Protein AF-A0A7J9X0V2-F1 (afdb_monomer_lite)

Foldseek 3Di:
DPDQDPLSVQVVVVVVVDQWARPDPLLQVVCCVVVVDGDDRVVSGVVQQVVQVVVVHTSVVVNVVSCCVSVPHDDDD

Structure (mmCIF, N/CA/C/O backbone):
data_AF-A0A7J9X0V2-F1
#
_entry.id   AF-A0A7J9X0V2-F1
#
loop_
_atom_site.group_PDB
_atom_site.id
_atom_site.type_symbol
_atom_site.label_atom_id
_atom_site.label_alt_id
_atom_site.label_comp_id
_atom_site.label_asym_id
_atom_site.label_entity_id
_atom_site.label_seq_id
_atom_site.pdbx_PDB_ins_code
_atom_site.Cartn_x
_atom_site.Cartn_y
_atom_site.Cartn_z
_atom_site.occupancy
_atom_site.B_iso_or_equiv
_atom_site.auth_seq_id
_atom_site.auth_comp_id
_atom_site.auth_asym_id
_atom_site.auth_atom_id
_atom_site.pdbx_PDB_model_num
ATOM 1 N N . MET A 1 1 ? 15.676 5.867 -22.296 1.00 42.56 1 MET A N 1
ATOM 2 C CA . MET A 1 1 ? 14.332 5.880 -21.677 1.00 42.56 1 MET A CA 1
ATOM 3 C C . MET A 1 1 ? 14.512 5.751 -20.174 1.00 42.56 1 MET A C 1
ATOM 5 O O . MET A 1 1 ? 15.158 4.802 -19.755 1.00 42.56 1 MET A O 1
ATOM 9 N N . LYS A 1 2 ? 14.030 6.710 -19.373 1.00 48.69 2 LYS A N 1
ATOM 10 C CA . LYS A 1 2 ? 13.952 6.532 -17.914 1.00 48.69 2 LYS A CA 1
ATOM 11 C C . LYS A 1 2 ? 12.944 5.405 -17.675 1.00 48.69 2 LYS A C 1
ATOM 13 O O . LYS A 1 2 ? 11.811 5.518 -18.131 1.00 48.69 2 LYS A O 1
ATOM 18 N N . GLY A 1 3 ? 13.435 4.290 -17.137 1.00 55.75 3 GLY A N 1
ATOM 19 C CA . GLY A 1 3 ? 12.735 3.010 -17.073 1.00 55.75 3 GLY A CA 1
ATOM 20 C C . GLY A 1 3 ? 11.384 3.096 -16.371 1.00 55.75 3 GLY A C 1
ATOM 21 O O . GLY A 1 3 ? 11.138 4.010 -15.587 1.00 55.75 3 GLY A O 1
ATOM 22 N N . LEU A 1 4 ? 10.519 2.138 -16.696 1.00 65.88 4 LEU A N 1
ATOM 23 C CA . LEU A 1 4 ? 9.205 1.929 -16.098 1.00 65.88 4 LEU A CA 1
ATOM 24 C C . LEU A 1 4 ? 9.296 2.084 -14.567 1.00 65.88 4 LEU A C 1
ATOM 26 O O . LEU A 1 4 ? 9.899 1.247 -13.901 1.00 65.88 4 LEU A O 1
ATOM 30 N N . GLY A 1 5 ? 8.762 3.181 -14.021 1.00 83.25 5 GLY A N 1
ATOM 31 C CA . GLY A 1 5 ? 8.781 3.425 -12.577 1.00 83.25 5 GLY A CA 1
ATOM 32 C C . GLY A 1 5 ? 8.037 2.320 -11.823 1.00 83.25 5 GLY A C 1
ATOM 33 O O . GLY A 1 5 ? 7.147 1.681 -12.387 1.00 83.25 5 GLY A O 1
ATOM 34 N N . ILE A 1 6 ? 8.373 2.107 -10.550 1.00 86.12 6 ILE A N 1
ATOM 35 C CA . ILE A 1 6 ? 7.814 1.024 -9.724 1.00 86.12 6 ILE A CA 1
ATOM 36 C C . ILE A 1 6 ? 6.278 1.001 -9.734 1.00 86.12 6 ILE A C 1
ATOM 38 O O . ILE A 1 6 ? 5.693 -0.061 -9.908 1.00 86.12 6 ILE A O 1
ATOM 42 N N . ALA A 1 7 ? 5.616 2.162 -9.701 1.00 84.50 7 ALA A N 1
ATOM 43 C CA . ALA A 1 7 ? 4.160 2.250 -9.824 1.00 84.50 7 ALA A CA 1
ATOM 44 C C . ALA A 1 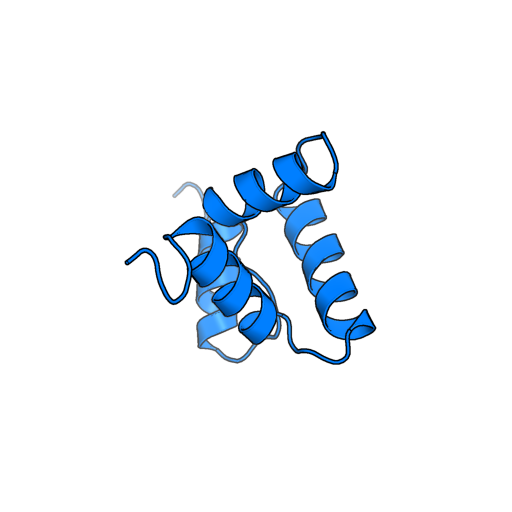7 ? 3.621 1.684 -11.152 1.00 84.50 7 ALA A C 1
ATOM 46 O O . ALA A 1 7 ? 2.601 0.994 -11.169 1.00 84.50 7 ALA A O 1
ATOM 47 N N . ALA A 1 8 ? 4.307 1.947 -12.268 1.00 84.81 8 ALA A N 1
ATOM 48 C CA . ALA A 1 8 ? 3.923 1.442 -13.584 1.00 84.81 8 ALA A CA 1
ATOM 49 C C . ALA A 1 8 ? 4.232 -0.058 -13.737 1.00 84.81 8 ALA A C 1
ATOM 51 O O . ALA A 1 8 ? 3.458 -0.780 -14.366 1.00 84.81 8 ALA A O 1
ATOM 52 N N . TYR A 1 9 ? 5.315 -0.540 -13.119 1.00 87.94 9 TYR A N 1
ATOM 53 C CA . TYR A 1 9 ? 5.618 -1.969 -13.025 1.00 87.94 9 TYR A CA 1
ATOM 54 C C . TYR A 1 9 ? 4.566 -2.718 -12.195 1.00 87.94 9 TYR A C 1
ATOM 56 O O . TYR A 1 9 ? 3.974 -3.669 -12.701 1.00 87.94 9 TYR A O 1
ATOM 64 N N . CYS A 1 10 ? 4.275 -2.255 -10.973 1.00 86.00 10 CYS A N 1
ATOM 65 C CA . CYS A 1 10 ? 3.256 -2.827 -10.088 1.00 86.00 10 CYS A CA 1
ATOM 66 C C . CYS A 1 10 ? 1.891 -2.879 -10.779 1.00 86.00 10 CYS A C 1
ATOM 68 O O . CYS A 1 10 ? 1.248 -3.923 -10.806 1.00 86.00 10 CYS A O 1
ATOM 70 N N . TRP A 1 11 ? 1.494 -1.796 -11.448 1.00 87.88 11 TRP A N 1
ATOM 71 C CA . TRP A 1 11 ? 0.259 -1.765 -12.229 1.00 87.88 11 TRP A CA 1
ATOM 72 C C . TRP A 1 11 ? 0.220 -2.809 -13.359 1.00 87.88 11 TRP A C 1
ATOM 74 O O . TRP A 1 11 ? -0.829 -3.407 -13.610 1.00 87.88 11 TRP A O 1
ATOM 84 N N . LEU A 1 12 ? 1.345 -3.059 -14.040 1.00 90.44 12 LEU A N 1
ATOM 85 C CA . LEU A 1 12 ? 1.419 -4.078 -15.088 1.00 90.44 12 LEU A CA 1
ATOM 86 C C . LEU A 1 12 ? 1.292 -5.486 -14.499 1.00 90.44 12 LEU A C 1
ATOM 88 O O . LEU A 1 12 ? 0.480 -6.273 -14.982 1.00 90.44 12 LEU A O 1
ATOM 92 N N . VAL A 1 13 ? 2.054 -5.809 -13.453 1.00 89.88 13 VAL A N 1
ATOM 93 C CA . VAL A 1 13 ? 2.031 -7.157 -12.863 1.00 89.88 13 VAL A CA 1
ATOM 94 C C . VAL A 1 13 ? 0.697 -7.461 -12.177 1.00 89.88 13 VAL A C 1
ATOM 96 O O . VAL A 1 13 ? 0.214 -8.588 -12.281 1.00 89.88 13 VAL A O 1
ATOM 99 N N . MET A 1 14 ? 0.024 -6.451 -11.608 1.00 87.75 14 MET A N 1
ATOM 100 C CA . MET A 1 14 ? -1.360 -6.579 -11.138 1.00 87.75 14 MET A CA 1
ATOM 101 C C . MET A 1 14 ? -2.290 -7.057 -12.256 1.00 87.75 14 MET A C 1
ATOM 103 O O . MET A 1 14 ? -3.132 -7.916 -12.019 1.00 87.75 14 MET A O 1
ATOM 107 N N . ARG A 1 15 ? -2.149 -6.555 -13.490 1.00 86.00 15 ARG A N 1
ATOM 108 C CA . ARG A 1 15 ? -2.965 -7.000 -14.641 1.00 86.00 15 ARG A CA 1
ATOM 109 C C . ARG A 1 15 ? -2.634 -8.415 -15.104 1.00 86.00 15 ARG A C 1
ATOM 111 O O . ARG A 1 15 ? -3.487 -9.071 -15.689 1.00 86.00 15 ARG A O 1
ATOM 118 N N . LEU A 1 16 ? -1.423 -8.884 -14.815 1.00 91.69 16 LEU A N 1
ATOM 119 C CA . LEU A 1 16 ? -0.972 -10.247 -15.097 1.00 91.69 16 LEU A CA 1
ATOM 120 C C . LEU A 1 16 ? -1.354 -11.250 -13.999 1.00 91.69 16 LEU A C 1
ATOM 122 O O . LEU A 1 16 ? -0.975 -12.413 -14.087 1.00 91.69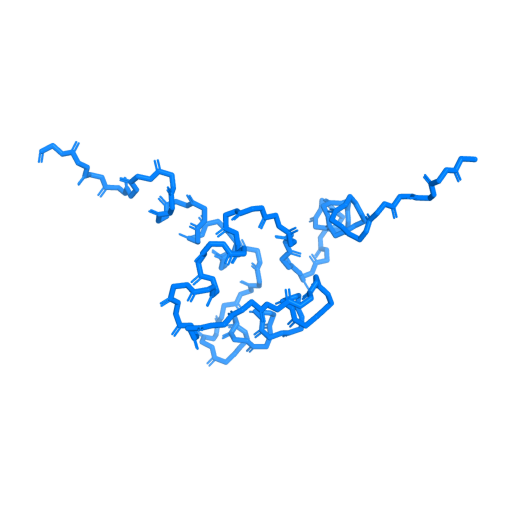 16 LEU A O 1
ATOM 126 N N . GLY A 1 17 ? -2.101 -10.831 -12.974 1.00 87.56 17 GLY A N 1
ATOM 127 C CA . GLY A 1 17 ? -2.532 -11.734 -11.905 1.00 87.56 17 GLY A CA 1
ATOM 128 C C . GLY A 1 17 ? -1.614 -11.770 -10.687 1.00 87.56 17 GLY A C 1
ATOM 129 O O . GLY A 1 17 ? -1.926 -12.501 -9.754 1.00 87.56 17 GLY A O 1
ATOM 130 N N . VAL A 1 18 ? -0.524 -10.996 -10.666 1.00 89.94 18 VAL A N 1
ATOM 131 C CA . VAL A 1 18 ? 0.376 -10.948 -9.507 1.00 89.94 18 VAL A CA 1
ATOM 132 C C . VAL A 1 18 ? -0.314 -10.237 -8.352 1.00 89.94 18 VAL A C 1
ATOM 134 O O . VAL A 1 18 ? -0.881 -9.156 -8.522 1.00 89.94 18 VAL A O 1
ATOM 137 N N . ASP A 1 19 ? -0.247 -10.860 -7.179 1.00 88.56 19 ASP A N 1
ATOM 138 C CA . ASP A 1 19 ? -0.798 -10.315 -5.949 1.00 88.56 19 ASP A CA 1
ATOM 139 C C . ASP A 1 19 ? 0.126 -9.227 -5.384 1.00 88.56 19 ASP A C 1
ATOM 141 O O . ASP A 1 19 ? 1.192 -9.507 -4.842 1.00 88.56 19 ASP A O 1
ATOM 145 N N . THR A 1 20 ? -0.249 -7.970 -5.604 1.00 90.19 20 THR A N 1
ATOM 146 C CA . THR A 1 20 ? 0.484 -6.769 -5.181 1.00 90.19 20 THR A CA 1
ATOM 147 C C . THR A 1 20 ? -0.471 -5.574 -5.172 1.00 90.19 20 THR A C 1
ATOM 149 O O . THR A 1 20 ? -1.543 -5.623 -5.778 1.00 90.19 20 THR A O 1
ATOM 152 N N . VAL A 1 21 ? -0.063 -4.481 -4.529 1.00 89.81 21 VAL A N 1
ATOM 153 C CA . VAL A 1 21 ? -0.722 -3.166 -4.620 1.00 89.81 21 VAL A CA 1
ATOM 154 C C . VAL A 1 21 ? 0.009 -2.237 -5.589 1.00 89.81 21 VAL A C 1
ATOM 156 O O . VAL A 1 21 ? 1.183 -2.466 -5.914 1.00 89.81 21 VAL A O 1
ATOM 159 N N . LYS A 1 22 ? -0.656 -1.159 -6.018 1.00 90.44 22 LYS A N 1
ATOM 160 C CA . LYS A 1 22 ? -0.025 -0.064 -6.761 1.00 90.44 22 LYS A CA 1
ATOM 161 C C . LYS A 1 22 ? 0.327 1.089 -5.802 1.00 90.44 22 LYS A C 1
ATOM 163 O O . LYS A 1 22 ? -0.573 1.654 -5.190 1.00 90.44 22 LYS A O 1
ATOM 168 N N . PRO A 1 23 ? 1.600 1.515 -5.713 1.00 89.75 23 PRO A N 1
ATOM 169 C CA . PRO A 1 23 ? 1.996 2.656 -4.886 1.00 89.75 23 PRO A CA 1
ATOM 170 C C . PRO A 1 23 ? 1.629 3.982 -5.574 1.00 89.75 23 PRO A C 1
ATOM 172 O O . PRO A 1 23 ? 2.482 4.660 -6.141 1.00 89.75 23 PRO A O 1
ATOM 175 N N . ASP A 1 24 ? 0.345 4.337 -5.606 1.00 87.38 24 ASP A N 1
ATOM 176 C CA . ASP A 1 24 ? -0.110 5.632 -6.117 1.00 87.38 24 ASP A CA 1
ATOM 177 C C . ASP A 1 24 ? -0.493 6.619 -5.008 1.00 87.38 24 ASP A C 1
ATOM 179 O O . ASP A 1 24 ? -0.394 6.324 -3.816 1.00 87.38 24 ASP A O 1
ATOM 183 N N . SER A 1 25 ? -0.872 7.838 -5.400 1.00 88.38 25 SER A N 1
ATOM 184 C CA . SER A 1 25 ? -1.140 8.930 -4.462 1.00 88.38 25 SER A CA 1
ATOM 185 C C . SER A 1 25 ? -2.230 8.603 -3.441 1.00 88.38 25 SER A C 1
ATOM 187 O O . SER A 1 25 ? -2.172 9.119 -2.329 1.00 88.38 25 SER A O 1
ATOM 189 N N . TRP A 1 26 ? -3.200 7.752 -3.791 1.00 87.88 26 TRP A N 1
ATOM 190 C CA . TRP A 1 26 ? -4.269 7.348 -2.876 1.00 87.88 26 TRP A CA 1
ATOM 191 C C . TRP A 1 26 ? -3.744 6.416 -1.795 1.00 87.88 26 TRP A C 1
ATOM 193 O O . TRP A 1 26 ? -4.024 6.610 -0.615 1.00 87.88 26 TRP A O 1
ATOM 203 N N . PHE A 1 27 ? -2.898 5.463 -2.180 1.00 88.75 27 PHE A N 1
ATOM 204 C CA . PHE A 1 27 ? -2.217 4.592 -1.230 1.00 88.75 27 PHE A CA 1
ATOM 205 C C . PHE A 1 27 ? -1.274 5.359 -0.308 1.00 88.75 27 PHE A C 1
ATOM 207 O O . PHE A 1 27 ? -1.265 5.126 0.899 1.00 88.75 27 PHE A O 1
ATOM 214 N N . HIS A 1 28 ? -0.518 6.310 -0.854 1.00 91.88 28 HIS A N 1
AT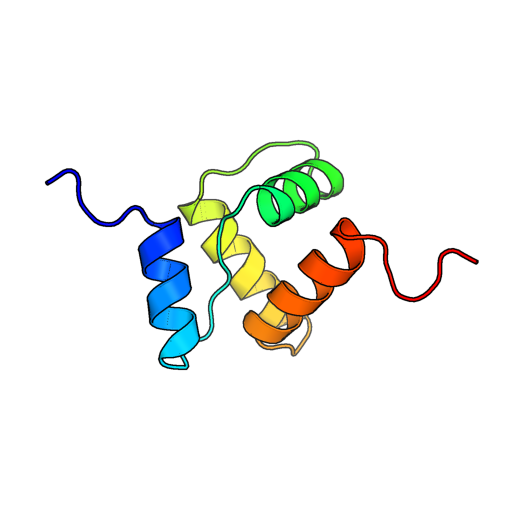OM 215 C CA . HIS A 1 28 ? 0.337 7.186 -0.051 1.00 91.88 28 HIS A CA 1
ATOM 216 C C . HIS A 1 28 ? -0.478 8.028 0.938 1.00 91.88 28 HIS A C 1
ATOM 218 O O . HIS A 1 28 ? -0.118 8.107 2.112 1.00 91.88 28 HIS A O 1
ATOM 224 N N . ALA A 1 29 ? -1.612 8.592 0.510 1.00 90.31 29 ALA A N 1
ATOM 225 C CA . ALA A 1 29 ? -2.511 9.338 1.392 1.00 90.31 29 ALA A CA 1
ATOM 226 C C . ALA A 1 29 ? -3.092 8.453 2.508 1.00 90.31 29 ALA A C 1
ATOM 228 O O . ALA A 1 29 ? -3.046 8.831 3.682 1.00 90.31 29 ALA A O 1
ATOM 229 N N . PHE A 1 30 ? -3.562 7.253 2.159 1.00 91.56 30 PHE A N 1
ATOM 230 C CA . PHE A 1 30 ? -4.075 6.267 3.106 1.00 91.56 30 PHE A CA 1
ATOM 231 C C . PHE A 1 30 ? -3.021 5.890 4.153 1.00 91.56 30 PHE A C 1
ATOM 233 O O . PHE A 1 30 ? -3.263 5.987 5.357 1.00 91.56 30 PHE A O 1
ATOM 240 N N . VAL A 1 31 ? -1.825 5.505 3.708 1.00 93.38 31 VAL A N 1
ATOM 241 C CA . VAL A 1 31 ? -0.734 5.078 4.590 1.00 93.38 31 VAL A CA 1
ATOM 242 C C . VAL A 1 31 ? -0.290 6.216 5.500 1.00 93.38 31 VAL A C 1
ATOM 244 O O . VAL A 1 31 ? -0.148 6.007 6.704 1.00 93.38 31 VAL A O 1
ATOM 247 N N . ARG A 1 32 ? -0.139 7.431 4.968 1.00 94.50 32 ARG A N 1
ATOM 248 C CA . ARG A 1 32 ? 0.189 8.610 5.773 1.00 94.50 32 ARG A CA 1
ATOM 249 C C . ARG A 1 32 ? -0.869 8.878 6.840 1.00 94.50 32 ARG A C 1
ATOM 251 O O . ARG A 1 32 ? -0.516 9.193 7.975 1.00 94.50 32 ARG A O 1
ATOM 258 N N . ARG A 1 33 ? -2.152 8.730 6.500 1.00 93.25 33 ARG A N 1
ATOM 259 C CA . ARG A 1 33 ? -3.274 8.899 7.433 1.00 93.25 33 ARG A CA 1
ATOM 260 C C . ARG A 1 33 ? -3.286 7.836 8.533 1.00 93.25 33 ARG A C 1
ATOM 262 O O . ARG A 1 33 ? -3.598 8.165 9.672 1.00 93.25 33 ARG A O 1
ATOM 269 N N . VAL A 1 34 ? -2.953 6.586 8.212 1.00 93.56 34 VAL A N 1
ATOM 270 C CA . VAL A 1 34 ? -2.972 5.462 9.167 1.00 93.56 34 VAL A CA 1
ATOM 271 C C . VAL A 1 34 ? -1.715 5.415 10.040 1.00 93.56 34 VAL A C 1
ATOM 273 O O . VAL A 1 34 ? -1.815 5.178 11.240 1.00 93.56 34 VAL A O 1
ATOM 276 N N . LEU A 1 35 ? -0.532 5.631 9.460 1.00 94.69 35 LEU A N 1
ATOM 277 C CA . LEU A 1 35 ? 0.757 5.474 10.145 1.00 94.69 35 LEU A CA 1
ATOM 278 C C . LEU A 1 35 ? 1.330 6.786 10.695 1.00 94.69 35 LEU A C 1
ATOM 280 O O . LEU A 1 35 ? 2.292 6.749 11.459 1.00 94.69 35 LEU A O 1
ATOM 284 N N . GLY A 1 36 ? 0.804 7.940 10.275 1.00 96.31 36 GLY A N 1
ATOM 285 C CA . GLY A 1 36 ? 1.343 9.253 10.641 1.00 96.31 36 GLY A CA 1
ATOM 286 C C . GLY A 1 36 ? 2.696 9.584 9.998 1.00 96.31 36 GLY A C 1
ATOM 287 O O . GLY A 1 36 ? 3.339 10.551 10.404 1.00 96.31 36 GLY A O 1
ATOM 288 N N . ARG A 1 37 ? 3.146 8.798 9.010 1.00 95.12 37 ARG A N 1
ATOM 289 C CA . ARG A 1 37 ? 4.404 8.997 8.271 1.00 95.12 37 ARG A CA 1
ATOM 290 C C . ARG A 1 37 ? 4.284 8.528 6.825 1.00 95.12 37 ARG A C 1
ATOM 292 O O . ARG A 1 37 ? 3.464 7.662 6.527 1.00 95.12 37 ARG A O 1
ATOM 299 N N . ASP A 1 38 ? 5.142 9.057 5.963 1.00 95.00 38 ASP A N 1
ATOM 300 C CA . ASP A 1 38 ? 5.275 8.597 4.582 1.00 95.00 38 ASP A CA 1
ATOM 301 C C . ASP A 1 38 ? 6.115 7.305 4.500 1.00 95.00 38 ASP A C 1
ATOM 303 O O . ASP A 1 38 ? 6.953 7.023 5.368 1.00 95.00 38 ASP A O 1
ATOM 307 N N . LEU A 1 39 ? 5.878 6.520 3.447 1.00 94.88 39 LEU A N 1
ATOM 308 C CA . LEU A 1 39 ? 6.666 5.344 3.068 1.00 94.88 39 LEU A CA 1
ATOM 309 C C . LEU A 1 39 ? 7.278 5.566 1.685 1.00 94.88 39 LEU A C 1
ATOM 311 O O . LEU A 1 39 ? 6.697 6.258 0.853 1.00 94.88 39 LEU A O 1
ATOM 315 N N . SER A 1 40 ? 8.421 4.942 1.405 1.00 94.56 40 SER A N 1
ATOM 316 C CA . SER A 1 40 ? 8.852 4.759 0.016 1.00 94.56 40 SER A CA 1
ATOM 317 C C . SER A 1 40 ? 7.903 3.810 -0.726 1.00 94.56 40 SER A C 1
ATOM 319 O O . SER A 1 40 ? 7.230 2.985 -0.109 1.00 94.56 40 SER A O 1
ATOM 321 N N . ASP A 1 41 ? 7.873 3.873 -2.060 1.00 92.38 41 ASP A N 1
ATOM 322 C CA . ASP A 1 41 ? 7.026 2.989 -2.875 1.00 92.38 41 ASP A CA 1
ATOM 323 C C . ASP A 1 41 ? 7.263 1.499 -2.571 1.00 92.38 41 ASP A C 1
ATOM 325 O O . ASP A 1 41 ? 6.316 0.718 -2.491 1.00 92.38 41 ASP A O 1
ATOM 329 N N . THR A 1 42 ? 8.521 1.100 -2.359 1.00 91.44 42 THR A N 1
ATOM 330 C CA . THR A 1 42 ? 8.879 -0.286 -2.026 1.00 91.44 42 THR A CA 1
ATOM 331 C C . THR A 1 42 ? 8.349 -0.693 -0.654 1.00 91.44 42 THR A C 1
ATOM 333 O O . THR A 1 42 ? 7.760 -1.766 -0.522 1.00 91.44 42 THR A O 1
ATOM 336 N N . GLU A 1 43 ? 8.528 0.156 0.363 1.00 94.50 43 GLU A N 1
ATOM 337 C CA . GLU A 1 43 ? 8.002 -0.103 1.709 1.00 94.50 43 GLU A CA 1
ATOM 338 C C . GLU A 1 43 ? 6.477 -0.171 1.699 1.00 94.50 43 GLU A C 1
ATOM 340 O O . GLU A 1 43 ? 5.899 -1.044 2.339 1.00 94.50 43 GLU A O 1
ATOM 345 N N . LEU A 1 44 ? 5.823 0.712 0.944 1.00 94.44 44 LEU A N 1
ATOM 346 C CA . LEU A 1 44 ? 4.375 0.726 0.786 1.00 94.44 44 LEU A CA 1
ATOM 347 C C . LEU A 1 44 ? 3.881 -0.595 0.195 1.00 94.44 44 LEU A C 1
ATOM 349 O O . LEU A 1 44 ? 2.996 -1.225 0.774 1.00 94.44 44 LEU A O 1
ATOM 353 N N . VAL A 1 45 ? 4.483 -1.050 -0.908 1.00 93.19 45 VAL A N 1
ATOM 354 C CA . VAL A 1 45 ? 4.116 -2.325 -1.540 1.00 93.19 45 VAL A CA 1
ATOM 355 C C . VAL A 1 45 ? 4.300 -3.490 -0.568 1.00 93.19 45 VAL A C 1
ATOM 357 O O . VAL A 1 45 ? 3.396 -4.314 -0.434 1.00 93.19 45 VAL A O 1
ATOM 360 N N . GLN A 1 46 ? 5.426 -3.546 0.146 1.00 93.62 46 GLN A N 1
ATOM 361 C CA . GLN A 1 46 ? 5.706 -4.615 1.108 1.00 93.62 46 GLN A CA 1
ATOM 362 C C . GLN A 1 46 ? 4.719 -4.619 2.280 1.00 93.62 46 GLN A C 1
ATOM 364 O O . GLN A 1 46 ? 4.087 -5.639 2.548 1.00 93.62 46 GLN A O 1
ATOM 369 N N . VAL A 1 47 ? 4.562 -3.480 2.959 1.00 94.44 47 VAL A N 1
ATOM 370 C CA . VAL A 1 47 ? 3.714 -3.351 4.153 1.00 94.44 47 VAL A CA 1
ATOM 371 C C . VAL A 1 47 ? 2.260 -3.659 3.824 1.00 94.44 47 VAL A C 1
ATOM 373 O O . VAL A 1 47 ? 1.604 -4.378 4.574 1.00 94.44 47 VAL A O 1
ATOM 376 N N . MET A 1 48 ? 1.754 -3.145 2.705 1.00 93.19 48 MET A N 1
ATOM 377 C CA . M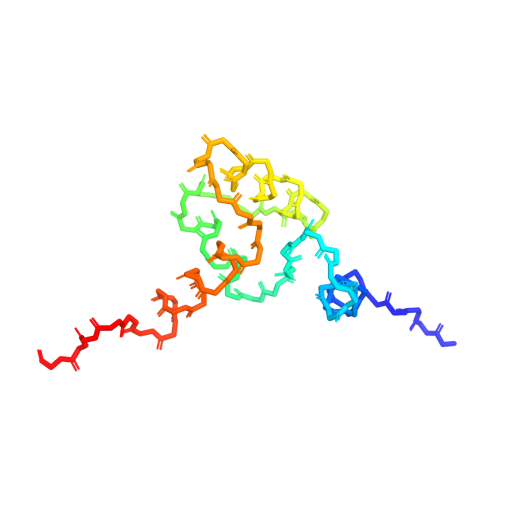ET A 1 48 ? 0.348 -3.312 2.344 1.00 93.19 48 MET A CA 1
ATOM 378 C C . MET A 1 48 ? 0.035 -4.720 1.839 1.00 93.19 48 MET A C 1
ATOM 380 O O . MET A 1 48 ? -1.031 -5.246 2.151 1.00 93.19 48 MET A O 1
ATOM 384 N N . THR A 1 49 ? 0.965 -5.361 1.126 1.00 93.38 49 THR A N 1
ATOM 385 C CA . THR A 1 49 ? 0.808 -6.768 0.716 1.00 93.38 49 THR A CA 1
ATOM 386 C C . THR A 1 49 ? 0.774 -7.684 1.939 1.00 93.38 49 THR A C 1
ATOM 388 O O . THR A 1 49 ? -0.146 -8.485 2.089 1.00 93.38 49 THR A O 1
ATOM 391 N N . GLU A 1 50 ? 1.707 -7.500 2.875 1.00 94.44 50 GLU A N 1
ATOM 392 C CA . GLU A 1 50 ? 1.731 -8.249 4.135 1.00 94.44 50 GLU A CA 1
ATOM 393 C C . GLU A 1 50 ? 0.471 -7.985 4.980 1.00 94.44 50 GLU A C 1
ATOM 395 O O . GLU A 1 50 ? -0.109 -8.907 5.556 1.00 94.44 50 GLU A O 1
ATOM 400 N N . ALA A 1 51 ? 0.005 -6.733 5.038 1.00 92.75 51 ALA A N 1
ATOM 401 C CA . ALA A 1 51 ? -1.226 -6.381 5.736 1.00 92.75 51 ALA A CA 1
ATOM 402 C C . ALA A 1 51 ? -2.448 -7.091 5.134 1.00 92.75 51 ALA A C 1
ATOM 404 O O . ALA A 1 51 ? -3.258 -7.618 5.896 1.00 92.75 51 ALA A O 1
ATOM 405 N N . ALA A 1 52 ? -2.559 -7.155 3.800 1.00 92.31 52 ALA A N 1
ATOM 406 C CA . ALA A 1 52 ? -3.625 -7.887 3.115 1.00 92.31 52 ALA A CA 1
ATOM 407 C C . ALA A 1 52 ? -3.637 -9.364 3.532 1.00 92.31 52 ALA A C 1
ATOM 409 O O . ALA A 1 52 ? -4.669 -9.888 3.962 1.00 92.31 52 ALA A O 1
ATOM 410 N N . HIS A 1 53 ? -2.471 -10.013 3.495 1.00 92.94 53 HIS A N 1
ATOM 411 C CA . HIS A 1 53 ? -2.338 -11.430 3.836 1.00 92.94 53 HIS A CA 1
ATOM 412 C C . HIS A 1 53 ? -2.703 -11.712 5.293 1.00 92.94 53 HIS A C 1
ATOM 414 O O . HIS A 1 53 ? -3.413 -12.679 5.571 1.00 92.94 53 HIS A O 1
ATOM 420 N N . ARG A 1 54 ? -2.316 -10.835 6.226 1.00 94.94 54 ARG A N 1
ATOM 421 C CA . ARG A 1 54 ? -2.675 -10.967 7.650 1.00 94.94 54 ARG A CA 1
ATOM 422 C C . ARG A 1 54 ? -4.170 -10.871 7.918 1.00 94.94 54 ARG A C 1
ATOM 424 O O . ARG A 1 54 ? -4.645 -11.488 8.867 1.00 94.94 54 ARG A O 1
ATOM 431 N N . VAL A 1 55 ? -4.911 -10.121 7.104 1.00 91.12 55 VAL A N 1
ATOM 432 C CA . VAL A 1 55 ? -6.376 -10.022 7.215 1.00 91.12 55 VAL A CA 1
ATOM 433 C C . VAL A 1 55 ? -7.112 -11.046 6.343 1.00 91.12 55 VAL A C 1
ATOM 435 O O . VAL A 1 55 ? -8.335 -10.979 6.219 1.00 91.12 55 VAL A O 1
ATOM 438 N N . GLY A 1 56 ? -6.390 -12.001 5.744 1.00 90.94 56 GLY A N 1
ATOM 439 C CA . GLY A 1 56 ? -6.966 -13.062 4.915 1.00 90.94 56 GLY A CA 1
ATOM 440 C C . GLY A 1 56 ? -7.507 -12.569 3.572 1.00 90.94 56 GLY A C 1
ATOM 441 O O . GLY A 1 56 ? -8.443 -13.158 3.035 1.00 90.94 56 GLY A O 1
ATOM 442 N N . ARG A 1 57 ? -6.955 -11.473 3.045 1.00 90.06 57 ARG A N 1
ATOM 443 C CA . ARG A 1 57 ? -7.327 -10.869 1.761 1.00 90.06 57 ARG A CA 1
ATOM 444 C C . ARG A 1 57 ? -6.140 -10.903 0.807 1.00 90.06 57 ARG A C 1
ATOM 446 O O . ARG A 1 57 ? -4.989 -10.912 1.235 1.00 90.06 57 ARG A O 1
ATOM 453 N N . ASN A 1 58 ? -6.411 -10.897 -0.493 1.00 90.75 58 ASN A N 1
ATOM 454 C CA . ASN A 1 58 ? -5.361 -10.619 -1.471 1.00 90.75 58 ASN A CA 1
ATOM 455 C C . ASN A 1 58 ? -5.116 -9.100 -1.554 1.00 90.75 58 ASN A C 1
ATOM 457 O O . ASN A 1 58 ? -5.989 -8.287 -1.231 1.00 90.75 58 ASN A O 1
ATOM 461 N N . ALA A 1 59 ? -3.917 -8.704 -1.968 1.00 87.38 59 ALA A N 1
ATOM 462 C CA . ALA A 1 59 ? -3.510 -7.308 -2.069 1.00 87.38 59 ALA A CA 1
ATOM 463 C C . ALA A 1 59 ? -4.354 -6.528 -3.088 1.00 87.38 59 ALA A C 1
ATOM 465 O O . ALA A 1 59 ? -4.590 -5.338 -2.898 1.00 87.38 59 ALA A O 1
ATOM 466 N N . ARG A 1 60 ? -4.883 -7.190 -4.125 1.00 84.75 60 ARG A N 1
ATOM 467 C CA . ARG A 1 60 ? -5.796 -6.560 -5.093 1.00 84.75 60 ARG A CA 1
ATOM 468 C C . ARG A 1 60 ? -7.126 -6.133 -4.461 1.00 84.75 60 ARG A C 1
ATOM 470 O O . ARG A 1 60 ? -7.631 -5.060 -4.776 1.00 84.75 60 ARG A O 1
ATOM 477 N N . GLU A 1 61 ? -7.708 -6.956 -3.596 1.00 86.00 61 GLU A N 1
ATOM 478 C CA . GLU A 1 61 ? -8.932 -6.621 -2.858 1.00 86.00 61 GLU A CA 1
ATOM 479 C C . GLU A 1 61 ? -8.693 -5.453 -1.903 1.00 86.00 61 GLU A C 1
ATOM 481 O O . GLU A 1 61 ? -9.537 -4.563 -1.794 1.00 86.00 61 GLU A O 1
ATOM 486 N N . LEU A 1 62 ? -7.525 -5.424 -1.254 1.00 87.31 62 LEU A N 1
ATOM 487 C CA . LEU A 1 62 ? -7.116 -4.289 -0.432 1.00 87.31 62 LEU A CA 1
ATOM 488 C C . LEU A 1 62 ? -6.961 -3.017 -1.281 1.00 87.31 62 LEU A C 1
ATOM 490 O O . LEU A 1 62 ? -7.417 -1.956 -0.865 1.00 87.31 62 LEU A O 1
ATOM 494 N N . ASP A 1 63 ? -6.362 -3.126 -2.470 1.00 84.38 63 ASP A N 1
ATOM 495 C CA . ASP A 1 63 ? -6.169 -2.013 -3.405 1.00 84.38 63 ASP A CA 1
ATOM 496 C C . ASP A 1 63 ? -7.499 -1.389 -3.840 1.00 84.38 63 ASP A C 1
ATOM 498 O O . ASP A 1 63 ? -7.685 -0.176 -3.721 1.00 84.38 63 ASP A O 1
ATOM 502 N N . ALA A 1 64 ? -8.467 -2.229 -4.214 1.00 84.56 64 ALA A N 1
ATOM 503 C CA . ALA A 1 64 ? -9.824 -1.792 -4.523 1.00 84.56 64 ALA A CA 1
ATOM 504 C C . ALA A 1 64 ? -10.503 -1.112 -3.321 1.00 84.56 64 ALA A C 1
ATOM 506 O O . ALA A 1 64 ? -11.078 -0.035 -3.475 1.00 84.56 64 ALA A O 1
ATOM 507 N N . GLY A 1 65 ? -10.393 -1.690 -2.120 1.00 86.00 65 GLY A N 1
ATOM 508 C CA . GLY A 1 65 ? -11.010 -1.139 -0.910 1.00 86.00 65 GLY A CA 1
ATOM 509 C C . GLY A 1 65 ? -10.418 0.204 -0.471 1.00 86.00 65 GLY A C 1
ATOM 510 O O . GLY A 1 65 ? -11.160 1.114 -0.099 1.00 86.00 65 GLY A O 1
ATOM 511 N N . VAL A 1 66 ? -9.092 0.366 -0.548 1.00 86.44 66 VAL A N 1
ATOM 512 C CA . VAL A 1 66 ? -8.421 1.651 -0.275 1.00 86.44 66 VAL A CA 1
ATOM 513 C C . VAL A 1 66 ? -8.856 2.697 -1.294 1.00 86.44 66 VAL A C 1
ATOM 515 O O . VAL A 1 66 ? -9.188 3.819 -0.920 1.0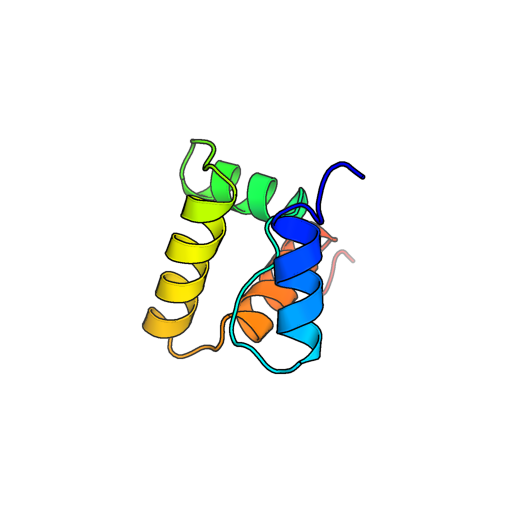0 86.44 66 VAL A O 1
ATOM 518 N N . TRP A 1 67 ? -8.913 2.332 -2.574 1.00 85.31 67 TRP A N 1
ATOM 519 C CA . TRP A 1 67 ? -9.364 3.248 -3.612 1.00 85.31 67 TRP A CA 1
ATOM 520 C C . TRP A 1 67 ? -10.825 3.674 -3.426 1.00 85.31 67 TRP A C 1
ATOM 522 O O . TRP A 1 67 ? -11.139 4.854 -3.566 1.00 85.31 67 TRP A O 1
ATOM 532 N N . GLU A 1 68 ? -11.721 2.749 -3.077 1.00 85.44 68 GLU A N 1
ATOM 533 C CA . GLU A 1 68 ? -13.120 3.064 -2.769 1.00 85.44 68 GLU A CA 1
ATOM 534 C C . GLU A 1 68 ? -13.241 4.012 -1.576 1.00 85.44 68 GLU A C 1
ATOM 536 O O . GLU A 1 68 ? -13.971 5.002 -1.659 1.00 85.44 68 GLU A O 1
ATOM 541 N N . LEU A 1 69 ? -12.500 3.746 -0.496 1.00 84.50 69 LEU A N 1
ATOM 542 C CA . LEU A 1 69 ? -12.478 4.585 0.700 1.00 84.50 69 LEU A CA 1
ATOM 543 C C . LEU A 1 69 ? -12.012 6.009 0.380 1.00 84.50 69 LEU A C 1
ATOM 545 O O . LEU A 1 69 ? -12.665 6.973 0.772 1.00 84.50 69 LEU A O 1
ATOM 549 N N . GLU A 1 70 ? -10.906 6.142 -0.349 1.00 82.81 70 GLU A N 1
ATOM 550 C CA . GLU A 1 70 ? -10.292 7.442 -0.626 1.00 82.81 70 GLU A CA 1
ATOM 551 C C . GLU A 1 70 ? -11.014 8.222 -1.744 1.00 82.81 70 GLU A C 1
ATOM 553 O O . GLU A 1 70 ? -11.019 9.453 -1.732 1.00 82.81 70 GLU A O 1
ATOM 558 N N . ARG A 1 71 ? -11.689 7.546 -2.688 1.00 80.06 71 ARG A N 1
ATOM 559 C CA . ARG A 1 71 ? -12.475 8.207 -3.749 1.00 80.06 71 ARG A CA 1
ATOM 560 C C . ARG A 1 71 ? -13.830 8.747 -3.262 1.00 80.06 71 ARG A C 1
ATOM 562 O O . ARG A 1 71 ? -14.434 9.545 -3.976 1.00 80.06 71 ARG A O 1
ATOM 569 N N . GLY A 1 72 ? -14.319 8.336 -2.087 1.00 65.56 72 GLY A N 1
ATOM 570 C CA . GLY A 1 72 ? -15.564 8.861 -1.501 1.00 65.56 72 GLY A CA 1
ATOM 571 C C . GLY A 1 72 ? -16.503 7.846 -0.837 1.00 65.56 72 GLY A C 1
ATOM 572 O O . GLY A 1 72 ? -17.593 8.239 -0.430 1.00 65.56 72 GLY A O 1
ATOM 573 N N . GLY A 1 73 ? -16.109 6.574 -0.713 1.00 51.66 73 GLY A N 1
ATOM 574 C CA . GLY A 1 73 ? -16.870 5.509 -0.049 1.00 51.66 73 GLY A CA 1
ATOM 575 C C . GLY A 1 73 ? -18.212 5.138 -0.717 1.00 51.66 73 GLY A C 1
ATOM 576 O O . GLY A 1 73 ? -18.783 5.911 -1.491 1.00 51.66 73 GLY A O 1
ATOM 577 N N . PRO A 1 74 ? -18.771 3.947 -0.435 1.00 47.34 74 PRO A N 1
ATOM 578 C CA . PRO A 1 74 ? -20.178 3.673 -0.702 1.00 47.34 74 PRO A CA 1
ATOM 579 C C . PRO A 1 74 ? -21.049 4.527 0.236 1.00 47.34 74 PRO A C 1
ATOM 581 O O . PRO A 1 74 ? -21.245 4.185 1.397 1.00 47.34 74 PRO A O 1
ATOM 584 N N . GLY A 1 75 ? -21.573 5.640 -0.284 1.00 43.72 75 GLY A N 1
ATOM 585 C CA . GLY A 1 75 ? -22.627 6.433 0.355 1.00 43.72 75 GLY A CA 1
ATOM 586 C C . GLY A 1 75 ? -22.150 7.668 1.119 1.00 43.72 75 GLY A C 1
ATOM 587 O O . GLY A 1 75 ? -22.138 7.681 2.344 1.00 43.72 75 GLY A O 1
ATOM 588 N N . THR A 1 76 ? -21.876 8.747 0.386 1.00 35.25 76 THR A N 1
ATOM 589 C CA . THR A 1 76 ? -22.279 10.087 0.834 1.00 35.25 76 THR A CA 1
ATOM 590 C C . THR A 1 76 ? -23.604 10.414 0.131 1.00 35.25 76 THR A C 1
ATOM 592 O O . THR A 1 76 ? -23.602 10.795 -1.040 1.00 35.25 76 THR A O 1
ATOM 595 N N . ILE A 1 77 ? -24.720 10.177 0.832 1.00 37.56 77 ILE A N 1
ATOM 596 C CA . ILE A 1 77 ? -26.018 10.866 0.696 1.00 37.56 77 ILE A CA 1
ATOM 597 C C . ILE A 1 77 ? -26.324 11.419 2.085 1.00 37.56 77 ILE A C 1
ATOM 599 O O . ILE A 1 77 ? -26.150 10.634 3.046 1.00 37.56 77 ILE A O 1
#

pLDDT: mean 84.59, std 14.5, range [35.25, 96.31]

Second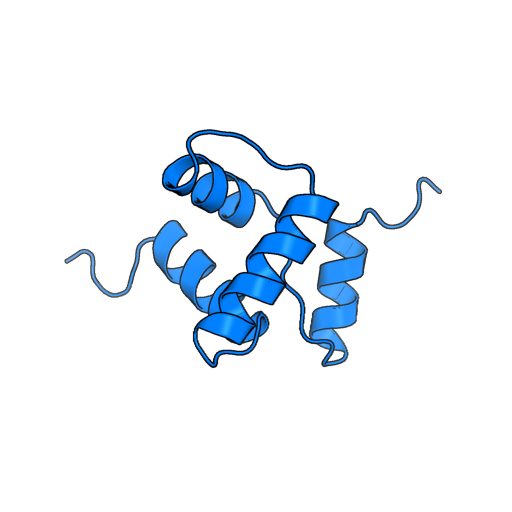ary structure (DSSP, 8-state):
-----HHHHHHHHHHTT-------HHHHHHHHHHHSS---HHHHHHHHHHHHHHTT--HHHHHHHHHHHHHT-S---

Sequence (77 aa):
MKGLGIAAYCWLVMRLGVDTVKPDSWFHAFVRRVLGRDLSDTELVQVMTEAAHRVGRNARELDAGVWELERGGPGTI

Radius of gyration: 12.81 Å; chains: 1; bounding box: 40×24×32 Å